Protein AF-A0A7S3JCD4-F1 (afdb_monomer_lite)

pLDDT: mean 81.89, std 16.9, range [37.5, 96.88]

InterPro domains:
  IPR002326 Cytochrome c1 [PF02167] (2-87)
  IPR002326 Cytochrome c1 [PR00603] (6-17)
  IPR002326 Cytochrome c1 [PR00603] (17-36)
  IPR002326 Cytochrome c1 [PR00603] (37-56)
  IPR002326 Cytochrome c1 [PTHR10266] (2-95)
  IPR036909 Cytochrome c-like domain superfamily [G3DSA:1.10.760.10] (1-55)
  IPR036909 Cytochrome c-like domain superfamily [SSF46626] (4-54)

Organism: NCBI:txid151035

Secondary structure (DSSP, 8-state):
--PPTT-EE-TTSGGGEESSPP---TTSS--TT-----HHHHHHHHHHHHHHHHHTTS--HHHHHHHHHHHHHHHHHHHHHHHHHHHHHHHHHHHHHHHHHTTSHHHHHHHHTS-------S-----

Foldseek 3Di:
DDAPPQWDADPPDVVRIHNDDDDAQFPPDQDPVRDGRHRVVVVVVVVVVVVCVVCVPPDDVVVVVVVVVVVCVVVVVVVVVVVVVVVVVVVVVVLVVQQVVQPHVVSSVVVVVVPDPPPPDPDDPDD

Structure (mmCIF, N/CA/C/O backbone):
data_AF-A0A7S3JCD4-F1
#
_entry.id   AF-A0A7S3JCD4-F1
#
loop_
_atom_site.group_PDB
_atom_site.id
_atom_site.type_symbol
_atom_site.label_atom_id
_atom_site.label_alt_id
_atom_site.label_comp_id
_atom_site.label_asym_id
_atom_site.label_entity_id
_atom_site.label_seq_id
_atom_site.pdbx_PDB_ins_code
_atom_site.Cartn_x
_atom_site.Cartn_y
_atom_site.Cartn_z
_atom_site.occupancy
_atom_site.B_iso_or_equiv
_atom_site.auth_seq_id
_atom_site.auth_comp_id
_atom_site.auth_asym_id
_atom_site.auth_atom_id
_atom_site.pdbx_PDB_model_num
ATOM 1 N N . LEU A 1 1 ? -14.207 20.353 25.989 1.00 66.19 1 LEU A N 1
ATOM 2 C CA . LEU A 1 1 ? -14.945 19.834 24.821 1.00 66.19 1 LEU A CA 1
ATOM 3 C C . LEU A 1 1 ? -16.165 19.150 25.381 1.00 66.19 1 LEU A C 1
ATOM 5 O O . LEU A 1 1 ? -16.002 18.141 26.057 1.00 66.19 1 LEU A O 1
ATOM 9 N N . ASP A 1 2 ? -17.337 19.734 25.174 1.00 82.56 2 ASP A N 1
ATOM 10 C CA . ASP A 1 2 ? -18.576 19.128 25.648 1.00 82.56 2 ASP A CA 1
ATOM 11 C C . ASP A 1 2 ? -18.978 18.051 24.647 1.00 82.56 2 ASP A C 1
ATOM 13 O O . ASP A 1 2 ? -19.325 18.337 23.499 1.00 82.56 2 ASP A O 1
ATOM 17 N N . VAL A 1 3 ? -18.823 16.795 25.060 1.00 84.94 3 VAL A N 1
ATOM 18 C CA . VAL A 1 3 ? -19.202 15.638 24.254 1.00 84.94 3 VAL A CA 1
ATOM 19 C C . VAL A 1 3 ? -20.707 15.427 24.438 1.00 84.94 3 VAL A C 1
ATOM 21 O O . VAL A 1 3 ? -21.148 15.273 25.578 1.00 84.94 3 VAL A O 1
ATOM 24 N N . PRO A 1 4 ? -21.510 15.436 23.357 1.00 87.75 4 PRO A N 1
ATOM 25 C CA . PRO A 1 4 ? -22.936 15.151 23.445 1.00 87.75 4 PRO A CA 1
ATOM 26 C C . PRO A 1 4 ? -23.197 13.783 24.078 1.00 87.75 4 PRO A C 1
ATOM 28 O O . PRO A 1 4 ? -22.413 12.850 23.900 1.00 87.75 4 PRO A O 1
ATOM 31 N N . GLU A 1 5 ? -24.322 13.652 24.774 1.00 87.69 5 GLU A N 1
ATOM 32 C CA . GLU A 1 5 ? -24.711 12.398 25.418 1.00 87.69 5 GLU A CA 1
ATOM 33 C C . GLU A 1 5 ? -24.775 11.242 24.402 1.00 87.69 5 GLU A C 1
ATOM 35 O O . GLU A 1 5 ? -25.250 11.403 23.274 1.00 87.69 5 GLU A O 1
ATOM 40 N N . GLY A 1 6 ? -24.232 10.081 24.780 1.00 87.56 6 GLY A N 1
ATOM 41 C CA . GLY A 1 6 ? -24.118 8.914 23.898 1.00 87.56 6 GLY A CA 1
ATOM 42 C C . GLY A 1 6 ? -22.999 8.994 22.851 1.00 87.56 6 GLY A C 1
ATOM 43 O O . GLY A 1 6 ? -22.899 8.105 22.007 1.00 87.56 6 GLY A O 1
ATOM 44 N N . LYS A 1 7 ? -22.150 10.029 22.886 1.00 91.50 7 LYS A N 1
ATOM 45 C CA . LYS A 1 7 ? -20.943 10.125 22.055 1.0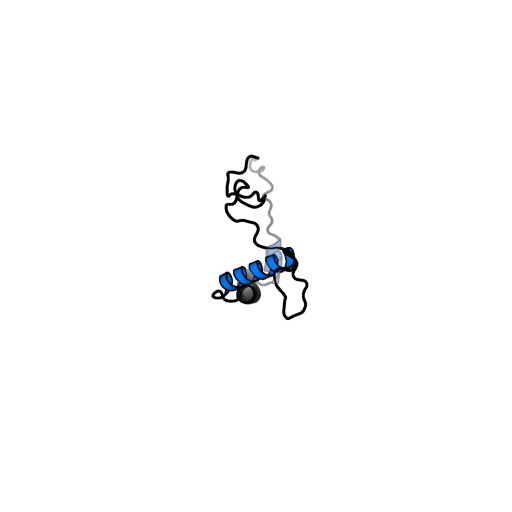0 91.50 7 LYS A CA 1
ATOM 46 C C . LYS A 1 7 ? -19.672 10.021 22.898 1.00 91.50 7 LYS A C 1
ATOM 48 O O . LYS A 1 7 ? -19.681 10.222 24.109 1.00 91.50 7 LYS A O 1
ATOM 53 N N . TYR A 1 8 ? -18.567 9.717 22.231 1.00 92.12 8 TYR A N 1
ATOM 54 C CA . TYR A 1 8 ? -17.251 9.499 22.817 1.00 92.12 8 TYR A CA 1
ATOM 55 C C . TYR A 1 8 ? -16.203 10.349 22.099 1.00 92.12 8 TYR A C 1
ATOM 57 O O . TYR A 1 8 ? -16.336 10.663 20.916 1.00 92.12 8 TYR A O 1
ATOM 65 N N . PHE A 1 9 ? -15.152 10.731 22.820 1.00 92.31 9 PHE A N 1
ATOM 66 C CA . PHE A 1 9 ? -14.053 11.522 22.274 1.00 92.31 9 PHE A CA 1
ATOM 67 C C . PHE A 1 9 ? -12.965 10.616 21.679 1.00 92.31 9 PHE A C 1
ATOM 69 O O . PHE A 1 9 ? -12.487 9.705 22.354 1.00 92.31 9 PHE A O 1
ATOM 76 N N . ASN A 1 10 ? -12.546 10.880 20.439 1.00 93.44 10 ASN A N 1
ATOM 77 C CA . ASN A 1 10 ? -11.404 10.226 19.794 1.00 93.44 10 ASN A CA 1
ATOM 78 C C . ASN A 1 10 ? -10.657 11.238 18.902 1.00 93.44 10 ASN A C 1
ATOM 80 O O . ASN A 1 10 ? -11.239 11.692 17.918 1.00 93.44 10 ASN A O 1
ATOM 84 N N . PRO A 1 11 ? -9.375 11.554 19.172 1.00 93.75 11 PRO A N 1
ATOM 85 C CA . PRO A 1 11 ? -8.629 12.565 18.418 1.00 93.75 11 PRO A CA 1
ATOM 86 C C . PRO A 1 11 ? -8.398 12.217 16.938 1.00 93.75 11 PRO A C 1
ATOM 88 O O . PRO A 1 11 ? -8.098 13.113 16.155 1.00 93.75 11 PRO A O 1
ATOM 91 N N . TYR A 1 12 ? -8.527 10.946 16.543 1.00 93.44 12 TYR A N 1
ATOM 92 C CA . TYR A 1 12 ? -8.338 10.497 15.159 1.00 93.44 12 TYR A CA 1
ATOM 93 C C . TYR A 1 12 ? -9.612 10.566 14.307 1.00 93.44 12 TYR A C 1
ATOM 95 O O . TYR A 1 12 ? -9.535 10.439 13.086 1.00 93.44 12 TYR A O 1
ATOM 103 N N . PHE A 1 13 ? -10.784 10.718 14.931 1.00 93.06 13 PHE A N 1
ATOM 104 C CA . PHE A 1 13 ? -12.060 10.792 14.222 1.00 93.06 13 PHE A CA 1
ATOM 105 C C . PHE A 1 13 ? -12.357 12.228 13.777 1.00 93.06 13 PHE A C 1
ATOM 107 O O . PHE A 1 13 ? -11.927 13.187 14.423 1.00 93.06 13 PHE A O 1
ATOM 114 N N . ASP A 1 14 ? -13.117 12.386 12.692 1.00 90.38 14 ASP A N 1
ATOM 115 C CA . ASP A 1 14 ? -13.511 13.713 12.220 1.00 90.38 14 ASP A CA 1
ATOM 116 C C . ASP A 1 14 ? -14.337 14.446 13.289 1.00 90.38 14 ASP A C 1
ATOM 118 O O . ASP A 1 14 ? -15.167 13.853 13.983 1.00 90.38 14 ASP A O 1
ATOM 122 N N . HIS A 1 15 ? -14.048 15.730 13.490 1.00 89.62 15 HIS A N 1
ATOM 123 C CA . HIS A 1 15 ? -14.571 16.543 14.597 1.00 89.62 15 HIS A CA 1
ATOM 124 C C . HIS A 1 15 ? -14.341 15.976 16.016 1.00 89.62 15 HIS A C 1
ATOM 126 O O . HIS A 1 15 ? -14.933 16.466 16.976 1.00 89.62 15 HIS A O 1
ATOM 132 N N . MET A 1 16 ? -13.472 14.971 16.167 1.00 91.12 16 MET A N 1
ATOM 133 C CA . MET A 1 16 ? -13.071 14.322 17.422 1.00 91.12 16 MET A CA 1
ATOM 134 C C . MET A 1 16 ? -14.189 13.649 18.238 1.00 91.12 16 MET A C 1
ATOM 136 O O . MET A 1 16 ? -13.945 13.209 19.363 1.00 91.12 16 MET A O 1
ATOM 140 N N . ILE A 1 17 ? -15.414 13.563 17.712 1.00 92.44 17 ILE A N 1
ATOM 141 C CA . ILE A 1 17 ? -16.584 13.048 18.432 1.00 92.44 17 ILE A CA 1
ATOM 142 C C . ILE A 1 17 ? -17.205 11.903 17.633 1.00 92.44 17 ILE A C 1
ATOM 144 O O . ILE A 1 17 ? -17.798 12.118 16.578 1.00 92.44 17 ILE A O 1
ATOM 148 N N . ILE A 1 18 ? -17.132 10.690 18.176 1.00 93.69 18 ILE A N 1
ATOM 149 C CA . ILE A 1 18 ? -17.630 9.461 17.554 1.00 93.69 18 ILE A CA 1
ATOM 150 C C . ILE A 1 18 ? -18.802 8.878 18.356 1.00 93.69 18 ILE A C 1
ATOM 152 O O . ILE A 1 18 ? -18.830 8.954 19.578 1.00 93.69 18 ILE A O 1
ATOM 156 N N . GLY A 1 19 ? -19.791 8.286 17.683 1.00 92.94 19 GLY A N 1
ATOM 157 C CA . GLY A 1 19 ? -20.910 7.591 18.346 1.00 92.94 19 GLY A CA 1
ATOM 158 C C . GLY A 1 19 ? -20.588 6.162 18.805 1.00 92.94 19 GLY A C 1
ATOM 159 O O . GLY A 1 19 ? -21.430 5.505 19.403 1.00 92.94 19 GLY A O 1
ATOM 160 N N . MET A 1 20 ? -19.390 5.660 18.497 1.00 94.50 20 MET A N 1
ATOM 161 C CA . MET A 1 20 ? -18.965 4.302 18.828 1.00 94.50 20 MET A CA 1
ATOM 162 C C . MET A 1 20 ? -18.227 4.299 20.176 1.00 94.50 20 MET A C 1
ATOM 164 O O . MET A 1 20 ? -17.232 5.018 20.301 1.00 94.50 20 MET A O 1
ATOM 168 N N . PRO A 1 21 ? -18.663 3.497 21.167 1.00 92.19 21 PRO A N 1
ATOM 169 C CA . PRO A 1 21 ? -17.905 3.316 22.400 1.00 92.19 21 PRO A CA 1
ATOM 170 C C . PRO A 1 21 ? -16.565 2.615 22.134 1.00 92.19 21 PRO A C 1
ATOM 172 O O . PRO A 1 21 ? -16.436 1.916 21.124 1.00 92.19 21 PRO A O 1
ATOM 175 N N . PRO A 1 22 ? -15.571 2.753 23.028 1.00 91.06 22 PRO A N 1
ATOM 176 C CA . PRO A 1 22 ? -14.347 1.958 22.955 1.00 91.06 22 PRO A CA 1
ATOM 177 C C . PRO A 1 22 ? -14.691 0.462 23.010 1.00 91.06 22 PRO A C 1
ATOM 179 O O . PRO A 1 22 ? -15.316 0.005 23.959 1.00 91.06 22 PRO A O 1
ATOM 182 N N . GLN A 1 23 ? -14.324 -0.280 21.962 1.00 91.62 23 GLN A N 1
ATOM 183 C CA . GLN A 1 23 ? -14.691 -1.695 21.809 1.00 91.62 23 GLN A CA 1
ATOM 184 C C . GLN A 1 23 ? -13.618 -2.663 22.310 1.00 91.62 23 GLN A C 1
ATOM 186 O O . GLN A 1 23 ? -13.932 -3.807 22.599 1.00 91.62 23 GLN A O 1
ATOM 191 N N . LEU A 1 24 ? -12.353 -2.240 22.367 1.00 93.38 24 LEU A N 1
ATOM 192 C CA . LEU A 1 24 ? -11.225 -3.117 22.676 1.00 93.38 24 LEU A CA 1
ATOM 193 C C . LEU A 1 24 ? -10.690 -2.805 24.071 1.00 93.38 24 LEU A C 1
ATOM 195 O O . LEU A 1 24 ? -10.346 -1.661 24.365 1.00 93.38 24 LEU A O 1
ATOM 199 N N . TYR A 1 25 ? -10.598 -3.843 24.896 1.00 92.88 25 TYR A N 1
ATOM 200 C CA . TYR A 1 25 ? -10.038 -3.807 26.243 1.00 92.88 25 TYR A CA 1
ATOM 201 C C . TYR A 1 25 ? -9.022 -4.935 26.380 1.00 92.88 25 TYR A C 1
ATOM 203 O O . TYR A 1 25 ? -9.204 -5.992 25.778 1.00 92.88 25 TYR A O 1
ATOM 211 N N . ASP A 1 26 ? -7.970 -4.720 27.165 1.00 92.50 26 ASP A N 1
ATOM 212 C CA . ASP A 1 26 ? -6.945 -5.739 27.393 1.00 92.50 26 ASP A CA 1
ATOM 213 C C . ASP A 1 26 ? -7.557 -7.017 27.991 1.00 92.50 26 ASP A C 1
ATOM 215 O O . ASP A 1 26 ? -8.362 -6.960 28.920 1.00 92.50 26 ASP A O 1
ATOM 219 N N . GLY A 1 27 ? -7.166 -8.175 27.455 1.00 88.69 27 GLY A N 1
ATOM 220 C CA . GLY A 1 27 ? -7.596 -9.491 27.926 1.00 88.69 27 GLY A CA 1
ATOM 221 C C . GLY A 1 27 ? -9.034 -9.873 27.563 1.00 88.69 27 GLY A C 1
ATOM 222 O O . GLY A 1 27 ? -9.582 -10.778 28.182 1.00 88.69 27 GLY A O 1
ATOM 223 N N . MET A 1 28 ? -9.666 -9.202 26.591 1.00 89.00 28 MET A N 1
ATOM 224 C CA . MET A 1 28 ? -11.036 -9.531 26.167 1.00 89.00 28 MET A CA 1
ATOM 225 C C . MET A 1 28 ? -11.152 -10.920 25.512 1.00 89.00 28 MET A C 1
ATOM 227 O O . MET A 1 28 ? -12.210 -11.544 25.582 1.00 89.00 28 MET A O 1
ATOM 231 N N . ILE A 1 29 ? -10.095 -11.381 24.841 1.00 89.19 29 ILE A N 1
ATOM 232 C CA . ILE A 1 29 ? -10.075 -12.614 24.045 1.00 89.19 29 ILE A CA 1
ATOM 233 C C . ILE A 1 29 ? -8.822 -13.410 24.423 1.00 89.19 29 ILE A C 1
ATOM 235 O O . ILE A 1 29 ? -7.804 -12.825 24.780 1.00 89.19 29 ILE A O 1
ATOM 239 N N . GLU A 1 30 ? -8.887 -14.735 24.336 1.00 91.19 30 GLU A N 1
ATOM 240 C CA . GLU A 1 30 ? -7.719 -15.610 24.430 1.00 91.19 30 GLU A CA 1
ATOM 241 C C . GLU A 1 30 ? -7.328 -16.057 23.020 1.00 91.19 30 GLU A C 1
ATOM 243 O O . GLU A 1 30 ? -8.151 -16.611 22.291 1.00 91.19 30 GLU A O 1
ATOM 248 N N . TYR A 1 31 ? -6.090 -15.769 22.613 1.00 93.12 31 TYR A N 1
ATOM 249 C CA . TYR A 1 31 ? -5.560 -16.236 21.337 1.00 93.12 31 TYR A CA 1
ATOM 250 C C . TYR A 1 31 ? -5.025 -17.668 21.462 1.00 93.12 31 TYR A C 1
ATOM 252 O O . TYR A 1 31 ? -4.316 -17.993 22.417 1.00 93.12 31 TYR A O 1
ATOM 260 N N . ASP A 1 32 ? -5.298 -18.506 20.460 1.00 93.06 32 ASP A N 1
ATOM 261 C CA . ASP A 1 32 ? -4.875 -19.917 20.431 1.00 93.06 32 ASP A CA 1
ATOM 262 C C . ASP A 1 32 ? -3.345 -20.100 20.378 1.00 93.06 32 ASP A C 1
ATOM 264 O O . ASP A 1 32 ? -2.817 -21.145 20.757 1.00 93.06 32 ASP A O 1
ATOM 268 N N . ASP A 1 33 ? -2.620 -19.091 19.894 1.00 93.31 33 ASP A N 1
ATOM 269 C CA . ASP A 1 33 ? -1.159 -19.088 19.769 1.00 93.31 33 ASP A CA 1
ATOM 270 C C . ASP A 1 33 ? -0.437 -18.592 21.036 1.00 93.31 33 ASP A C 1
ATOM 272 O O . ASP A 1 33 ? 0.795 -18.553 21.078 1.00 93.31 33 ASP A O 1
ATOM 276 N N . GLY A 1 34 ? -1.192 -18.228 22.079 1.00 88.75 34 GLY A N 1
ATOM 277 C CA . GLY A 1 34 ? -0.660 -17.700 23.332 1.00 88.75 34 GLY A CA 1
ATOM 278 C C . GLY A 1 34 ? -0.143 -16.262 23.238 1.00 88.75 34 GLY A C 1
ATOM 279 O O . GLY A 1 34 ? 0.545 -15.808 24.157 1.00 88.75 34 GLY A O 1
ATOM 280 N N . THR A 1 35 ? -0.441 -15.529 22.158 1.00 90.69 35 THR A N 1
ATOM 281 C CA . THR A 1 35 ? -0.122 -14.099 22.084 1.00 90.69 35 THR A CA 1
ATOM 282 C C . THR A 1 35 ? -0.904 -13.305 23.139 1.00 90.69 35 THR A C 1
ATOM 284 O O . THR A 1 35 ? -2.063 -13.605 23.438 1.00 90.69 35 THR A O 1
ATOM 287 N N . PRO A 1 36 ? -0.290 -12.279 23.759 1.00 89.75 36 PRO A N 1
ATOM 288 C CA . PRO A 1 36 ? -0.979 -11.472 24.753 1.00 89.75 36 PRO A CA 1
ATOM 289 C C . PRO A 1 36 ? -2.057 -10.616 24.081 1.00 89.75 36 PRO A C 1
ATOM 291 O O . PRO A 1 36 ? -1.757 -9.756 23.248 1.00 89.75 36 PRO A O 1
ATOM 294 N N . ALA A 1 37 ? -3.309 -10.798 24.500 1.00 92.62 37 ALA A N 1
ATOM 295 C CA . ALA A 1 37 ? -4.462 -10.053 24.001 1.00 92.62 37 ALA A CA 1
ATOM 296 C C . ALA A 1 37 ? -4.536 -8.616 24.533 1.00 92.62 37 ALA A C 1
ATOM 298 O O . ALA A 1 37 ? -5.461 -8.231 25.244 1.00 92.62 37 ALA A O 1
ATOM 299 N N . SER A 1 38 ? -3.539 -7.805 24.188 1.00 93.38 38 SER A N 1
ATOM 300 C CA . SER A 1 38 ? -3.557 -6.363 24.434 1.00 93.38 38 SER A CA 1
ATOM 301 C C . SER A 1 38 ? -4.436 -5.644 23.405 1.00 93.38 38 SER A C 1
ATOM 303 O O . SER A 1 38 ? -4.515 -6.047 22.242 1.00 93.38 38 SER A O 1
ATOM 305 N N . ALA A 1 39 ? -5.084 -4.553 23.804 1.00 92.12 39 ALA A N 1
ATOM 306 C CA . ALA A 1 39 ? -5.891 -3.705 22.935 1.00 92.12 39 ALA A CA 1
ATOM 307 C C . ALA A 1 39 ? -5.167 -3.266 21.641 1.00 92.12 39 ALA A C 1
ATOM 309 O O . ALA A 1 39 ? -5.793 -3.355 20.582 1.00 92.12 39 ALA A O 1
ATOM 310 N N . PRO A 1 40 ? -3.880 -2.841 21.647 1.00 92.81 40 PRO A N 1
ATOM 311 C CA . PRO A 1 40 ? -3.182 -2.506 20.404 1.00 92.81 40 PRO A CA 1
ATOM 312 C C . PRO A 1 40 ? -2.941 -3.721 19.498 1.00 92.81 40 PRO A C 1
ATOM 314 O O . PRO A 1 40 ? -3.026 -3.573 18.280 1.00 92.81 40 PRO A O 1
ATOM 317 N N . GLN A 1 41 ? -2.687 -4.907 20.063 1.00 94.25 41 GLN A N 1
ATOM 318 C CA . GLN A 1 41 ? -2.516 -6.135 19.280 1.00 94.25 41 GLN A CA 1
ATOM 319 C C . GLN A 1 41 ? -3.829 -6.530 18.592 1.00 94.25 41 GLN A C 1
ATOM 321 O O . GLN A 1 41 ? -3.869 -6.678 17.374 1.00 94.25 41 GLN A O 1
ATOM 326 N N . MET A 1 42 ? -4.934 -6.566 19.344 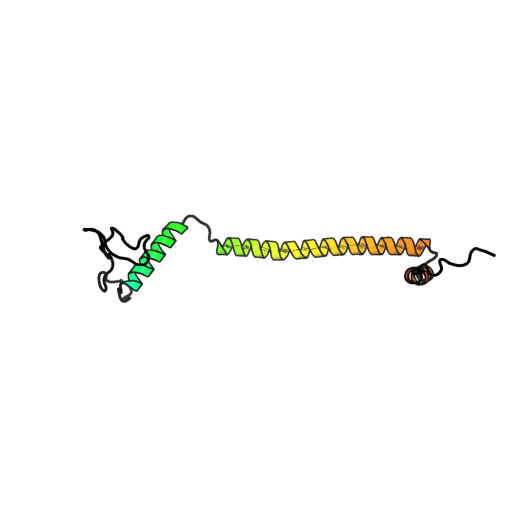1.00 95.12 42 MET A N 1
ATOM 327 C CA . MET A 1 42 ? -6.261 -6.846 18.784 1.00 95.12 42 MET A CA 1
ATOM 328 C C . MET A 1 42 ? -6.670 -5.823 17.715 1.00 95.12 42 MET A C 1
ATOM 330 O O . MET A 1 42 ? -7.226 -6.191 16.680 1.00 95.12 42 MET A O 1
ATOM 334 N N . ALA A 1 43 ? -6.368 -4.536 17.925 1.00 94.25 43 ALA A N 1
ATOM 335 C CA . ALA A 1 43 ? -6.639 -3.490 16.939 1.00 94.25 43 ALA A CA 1
ATOM 336 C C . ALA A 1 43 ? -5.850 -3.703 15.640 1.00 94.25 43 ALA A C 1
ATOM 338 O O . ALA A 1 43 ? -6.401 -3.531 14.549 1.00 94.25 43 ALA A O 1
ATOM 339 N N . HIS A 1 44 ? -4.578 -4.094 15.754 1.00 94.69 44 HIS A N 1
ATOM 340 C CA . HIS A 1 44 ? -3.733 -4.410 14.611 1.00 94.69 44 HIS A CA 1
ATOM 341 C C . HIS A 1 44 ? -4.307 -5.587 13.814 1.00 94.69 44 HIS A C 1
ATOM 343 O O . HIS A 1 44 ? -4.521 -5.459 12.607 1.00 94.69 44 HIS A O 1
ATOM 349 N N . ASP A 1 45 ? -4.653 -6.682 14.485 1.00 94.88 45 ASP A N 1
ATOM 350 C CA . ASP A 1 45 ? -5.107 -7.910 13.826 1.00 94.88 45 ASP A CA 1
ATOM 351 C C . ASP A 1 45 ? -6.449 -7.720 13.109 1.00 94.88 45 ASP A C 1
ATOM 353 O O . ASP A 1 45 ? -6.614 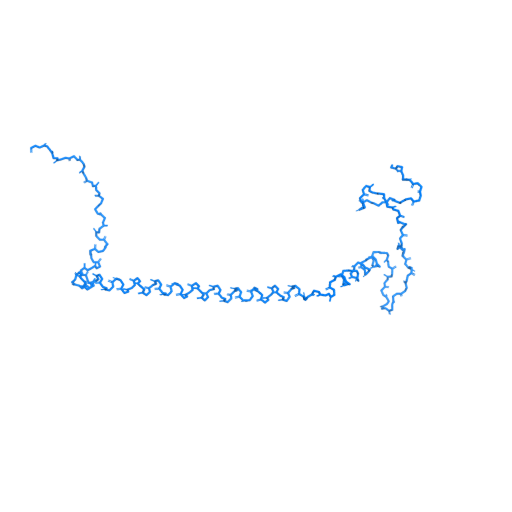-8.132 11.957 1.00 94.88 45 ASP A O 1
ATOM 357 N N . VAL A 1 46 ? -7.393 -7.009 13.738 1.00 94.25 46 VAL A N 1
ATOM 358 C CA . VAL A 1 46 ? -8.665 -6.639 13.098 1.00 94.25 46 VAL A CA 1
ATOM 359 C C . VAL A 1 46 ? -8.425 -5.737 11.886 1.00 94.25 46 VAL A C 1
ATOM 361 O O . VAL A 1 46 ? -9.059 -5.927 10.846 1.00 94.25 46 VAL A O 1
ATOM 364 N N . SER A 1 47 ? -7.508 -4.768 11.979 1.00 95.12 47 SER A N 1
ATOM 365 C CA . SER A 1 47 ? -7.213 -3.872 10.855 1.00 95.12 47 SER A CA 1
ATOM 366 C C . SER A 1 47 ? -6.596 -4.614 9.664 1.00 95.12 47 SER A C 1
ATOM 368 O O . SER A 1 47 ? -6.995 -4.372 8.521 1.00 95.12 47 SER A O 1
ATOM 370 N N . GLU A 1 48 ? -5.706 -5.576 9.922 1.00 94.62 48 GLU A N 1
ATOM 371 C CA . GLU A 1 48 ? -5.085 -6.401 8.885 1.00 94.62 48 GLU A CA 1
ATOM 372 C C . GLU A 1 48 ? -6.104 -7.353 8.253 1.00 94.62 48 GLU A C 1
ATOM 374 O O . GLU A 1 48 ? -6.138 -7.506 7.032 1.00 94.62 48 GLU A O 1
ATOM 379 N N . TYR A 1 49 ? -7.019 -7.918 9.043 1.00 94.31 49 TYR A N 1
ATOM 380 C CA . TYR A 1 49 ? -8.114 -8.736 8.525 1.00 94.31 49 TYR A CA 1
ATOM 381 C C . TYR A 1 49 ? -9.078 -7.939 7.630 1.00 94.31 49 TYR A C 1
ATOM 383 O O . TYR A 1 49 ? -9.451 -8.392 6.544 1.00 94.31 49 TYR A O 1
ATOM 391 N N . LEU A 1 50 ? -9.445 -6.716 8.028 1.00 94.75 50 LEU A N 1
ATOM 392 C CA . LEU A 1 50 ? -10.265 -5.827 7.198 1.00 94.75 50 LEU A CA 1
ATOM 393 C C . LEU A 1 50 ? -9.539 -5.430 5.905 1.00 94.75 50 LEU A C 1
ATOM 395 O O . LEU A 1 50 ? -10.152 -5.398 4.831 1.00 94.75 50 LEU A O 1
ATOM 399 N N . MET A 1 51 ? -8.232 -5.167 5.982 1.00 91.38 51 MET A N 1
ATOM 400 C CA . MET A 1 51 ? -7.390 -4.909 4.813 1.00 91.38 51 MET A CA 1
ATOM 401 C C . MET A 1 51 ? -7.332 -6.131 3.891 1.00 91.38 51 MET A C 1
ATOM 403 O O . MET A 1 51 ? -7.453 -5.992 2.671 1.00 91.38 51 MET A O 1
ATOM 407 N N . PHE A 1 52 ? -7.199 -7.328 4.460 1.00 90.19 52 PHE A N 1
ATOM 408 C CA . PHE A 1 52 ? -7.217 -8.588 3.730 1.00 90.19 52 PHE A CA 1
ATOM 409 C C . PHE A 1 52 ? -8.535 -8.767 2.971 1.00 90.19 52 PHE A C 1
ATOM 411 O O . PHE A 1 52 ? -8.503 -8.889 1.745 1.00 90.19 52 PHE A O 1
ATOM 418 N N . ILE A 1 53 ? -9.689 -8.656 3.647 1.00 92.19 53 ILE A N 1
ATOM 419 C CA . ILE A 1 53 ? -11.016 -8.731 3.005 1.00 92.19 53 ILE A CA 1
ATOM 420 C C . ILE A 1 53 ? -11.134 -7.710 1.870 1.00 92.19 53 ILE A C 1
ATOM 422 O O . ILE A 1 53 ? -11.603 -8.035 0.776 1.00 92.19 53 ILE A O 1
ATOM 426 N N . SER A 1 54 ? -10.667 -6.484 2.109 1.00 90.06 54 SER A N 1
ATOM 427 C CA . SER A 1 54 ? -10.700 -5.403 1.120 1.00 90.06 54 SER A CA 1
ATOM 428 C C . SER A 1 54 ? -9.849 -5.707 -0.121 1.00 90.06 54 SER A C 1
ATOM 430 O O . SER A 1 54 ? -10.136 -5.203 -1.208 1.00 90.06 54 SER A O 1
ATOM 432 N N . ARG A 1 55 ? -8.806 -6.538 0.011 1.00 81.81 55 ARG A N 1
ATOM 433 C CA . ARG A 1 55 ? -7.843 -6.863 -1.054 1.00 81.81 55 ARG A CA 1
ATOM 434 C C . ARG A 1 55 ? -8.062 -8.222 -1.725 1.00 81.81 55 ARG A C 1
ATOM 436 O O . ARG A 1 55 ? -7.463 -8.436 -2.776 1.00 81.81 55 ARG A O 1
ATOM 443 N N . CYS A 1 56 ? -8.940 -9.091 -1.215 1.00 74.94 56 CYS A N 1
ATOM 444 C CA . CYS A 1 56 ? -9.131 -10.479 -1.675 1.00 74.94 56 CYS A CA 1
ATOM 445 C C . CYS A 1 56 ? -9.338 -10.682 -3.191 1.00 74.94 56 CYS A C 1
ATOM 447 O O . CYS A 1 56 ? -9.073 -11.766 -3.700 1.00 74.94 56 CYS A O 1
ATOM 449 N N . LYS A 1 57 ? -9.836 -9.680 -3.927 1.00 66.19 57 LYS A N 1
ATOM 450 C CA . LYS A 1 57 ? -10.128 -9.797 -5.370 1.00 66.19 57 LYS A CA 1
ATOM 451 C C . LYS A 1 57 ? -9.047 -9.225 -6.284 1.00 66.19 57 LYS A C 1
ATOM 453 O O . LYS A 1 57 ? -9.155 -9.364 -7.500 1.00 66.19 57 LYS A O 1
ATOM 458 N N . VAL A 1 58 ? -8.047 -8.539 -5.735 1.00 73.31 58 VAL A N 1
ATOM 459 C CA . VAL A 1 58 ? -7.033 -7.859 -6.545 1.00 73.31 58 VAL A CA 1
ATOM 460 C C . VAL A 1 58 ? -5.809 -8.771 -6.649 1.00 73.31 58 VAL A C 1
ATOM 462 O O . VAL A 1 58 ? -5.289 -9.164 -5.604 1.00 73.31 58 VAL A O 1
ATOM 465 N N . PRO A 1 59 ? -5.327 -9.110 -7.864 1.00 73.75 59 PRO A N 1
ATOM 466 C CA . PRO A 1 59 ? -4.056 -9.817 -8.014 1.00 73.75 59 PRO A CA 1
ATOM 467 C C . PRO A 1 59 ? -2.948 -9.042 -7.301 1.00 73.75 59 PRO A C 1
ATOM 469 O O . PRO A 1 59 ? -3.028 -7.814 -7.186 1.00 73.75 59 PRO A O 1
ATOM 472 N N . ASP A 1 60 ? -1.930 -9.741 -6.796 1.00 82.88 60 ASP A N 1
ATOM 473 C CA . ASP A 1 60 ? -0.885 -9.085 -6.018 1.00 82.88 60 ASP A CA 1
ATOM 474 C C . ASP A 1 60 ? -0.216 -7.992 -6.863 1.00 82.88 60 ASP A C 1
ATOM 476 O O . ASP A 1 60 ? 0.542 -8.252 -7.799 1.00 82.88 60 ASP A O 1
ATOM 480 N N . LYS A 1 61 ? -0.527 -6.735 -6.525 1.00 83.19 61 LYS A N 1
ATOM 481 C CA . LYS A 1 61 ? -0.022 -5.553 -7.223 1.00 83.19 61 LYS A CA 1
ATOM 482 C C . LYS A 1 61 ? 1.500 -5.562 -7.257 1.00 83.19 61 LYS A C 1
ATOM 484 O O . LYS A 1 61 ? 2.074 -5.042 -8.205 1.00 83.19 61 LYS A O 1
ATOM 489 N N . LYS A 1 62 ? 2.153 -6.155 -6.251 1.00 84.31 62 LYS A N 1
ATOM 490 C CA . LYS A 1 62 ? 3.611 -6.279 -6.219 1.00 84.31 62 LYS A CA 1
ATOM 491 C C . LYS A 1 62 ? 4.112 -7.147 -7.370 1.00 84.31 62 LYS A C 1
ATOM 493 O O . LYS A 1 62 ? 5.064 -6.751 -8.031 1.00 84.31 62 LYS A O 1
ATOM 498 N N . VAL A 1 63 ? 3.449 -8.269 -7.648 1.00 89.19 63 VAL A N 1
ATOM 499 C CA . VAL A 1 63 ? 3.804 -9.170 -8.756 1.00 89.19 63 VAL A CA 1
ATOM 500 C C . VAL A 1 63 ? 3.629 -8.461 -10.094 1.00 89.19 63 VAL A C 1
ATOM 502 O O . VAL A 1 63 ? 4.581 -8.384 -10.862 1.00 89.19 63 VAL A O 1
ATOM 505 N N . ILE A 1 64 ? 2.477 -7.824 -10.318 1.00 90.88 64 ILE A N 1
ATOM 506 C CA . ILE A 1 64 ? 2.211 -7.078 -11.560 1.00 90.88 64 ILE A CA 1
ATOM 507 C C . ILE A 1 64 ? 3.231 -5.947 -11.762 1.00 90.88 64 ILE A C 1
ATOM 509 O O . ILE A 1 64 ? 3.739 -5.749 -12.863 1.00 90.88 64 ILE A O 1
ATOM 513 N N . MET A 1 65 ? 3.568 -5.206 -10.703 1.00 91.19 65 MET A N 1
ATOM 514 C CA . MET A 1 65 ? 4.571 -4.139 -10.787 1.00 91.19 65 MET A CA 1
ATOM 515 C C . MET A 1 65 ? 5.963 -4.685 -11.116 1.00 91.19 65 MET A C 1
ATOM 517 O O . MET A 1 65 ? 6.683 -4.070 -11.900 1.00 91.19 65 MET A O 1
ATOM 521 N N . MET A 1 66 ? 6.339 -5.840 -10.560 1.00 94.25 66 MET A N 1
ATOM 522 C CA . MET A 1 66 ? 7.605 -6.501 -10.889 1.00 94.25 66 MET A CA 1
ATOM 523 C C . MET A 1 66 ? 7.637 -6.984 -12.344 1.00 94.25 66 MET A C 1
ATOM 525 O O . MET A 1 66 ? 8.637 -6.771 -13.028 1.00 94.25 66 MET A O 1
ATOM 529 N N . GLU A 1 67 ? 6.544 -7.566 -12.842 1.00 92.94 67 GLU A N 1
ATOM 530 C CA . GLU A 1 67 ? 6.420 -8.008 -14.237 1.00 92.94 67 GLU A CA 1
ATOM 531 C C . GLU A 1 67 ? 6.541 -6.836 -15.220 1.00 92.94 67 GLU A C 1
ATOM 533 O O . GLU A 1 67 ? 7.320 -6.899 -16.174 1.00 92.94 67 GLU A O 1
ATOM 538 N N . ILE A 1 68 ? 5.832 -5.731 -14.959 1.00 95.00 68 ILE A N 1
ATOM 539 C CA . ILE A 1 68 ? 5.900 -4.519 -15.787 1.00 95.00 68 ILE A CA 1
ATOM 540 C C . ILE A 1 68 ? 7.312 -3.927 -15.763 1.00 95.00 68 ILE A C 1
ATOM 542 O O . ILE A 1 68 ? 7.838 -3.550 -16.810 1.00 95.00 68 ILE A O 1
ATOM 546 N N . LEU A 1 69 ? 7.955 -3.869 -14.594 1.00 96.06 69 LEU A N 1
ATOM 547 C CA . LEU A 1 69 ? 9.313 -3.340 -14.471 1.00 96.06 69 LEU A CA 1
ATOM 548 C C . LEU A 1 69 ? 10.310 -4.184 -15.268 1.00 96.06 69 LEU A C 1
ATOM 550 O O . LEU A 1 69 ? 11.142 -3.625 -15.984 1.00 96.06 69 LEU A O 1
ATOM 554 N N . PHE A 1 70 ? 10.204 -5.512 -15.197 1.00 96.12 70 PHE A N 1
ATOM 555 C CA . PHE A 1 70 ? 11.053 -6.420 -15.965 1.00 96.12 70 PHE A CA 1
ATOM 556 C C . PHE A 1 70 ? 10.838 -6.266 -17.478 1.00 96.12 70 PHE A C 1
ATOM 558 O O . PHE A 1 70 ? 11.802 -6.185 -18.248 1.00 96.12 70 PHE A O 1
ATOM 565 N N . LEU A 1 71 ? 9.580 -6.147 -17.912 1.00 96.00 71 LEU A N 1
ATOM 566 C CA . LEU A 1 71 ? 9.242 -5.885 -19.308 1.00 96.00 71 LEU A CA 1
ATOM 567 C C . LEU A 1 71 ? 9.844 -4.555 -19.785 1.00 96.00 71 LEU A C 1
ATOM 569 O O . LEU A 1 71 ? 10.523 -4.518 -20.808 1.00 96.00 71 LEU A O 1
ATOM 573 N N . CYS A 1 72 ? 9.668 -3.468 -19.032 1.00 96.88 72 CYS A N 1
ATOM 574 C CA . CYS A 1 72 ? 10.225 -2.159 -19.374 1.00 96.88 72 CYS A CA 1
ATOM 575 C C . CYS A 1 72 ? 11.760 -2.164 -19.40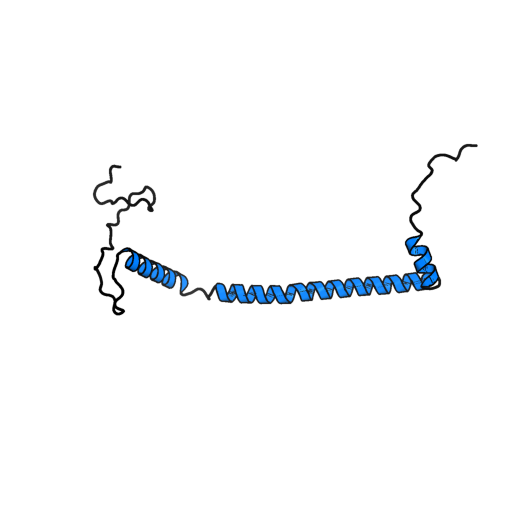0 1.00 96.88 72 CYS A C 1
ATOM 577 O O . CYS A 1 72 ? 12.361 -1.611 -20.324 1.00 96.88 72 CYS A O 1
ATOM 579 N N . MET A 1 73 ? 12.396 -2.809 -18.419 1.00 96.69 73 MET A N 1
ATOM 580 C CA . MET A 1 73 ? 13.854 -2.884 -18.304 1.00 96.69 73 MET A CA 1
ATOM 581 C C . MET A 1 73 ? 14.492 -3.643 -19.470 1.00 96.69 73 MET A C 1
ATOM 583 O O . MET A 1 73 ? 15.617 -3.330 -19.843 1.00 96.69 73 MET A O 1
ATOM 587 N N . THR A 1 74 ? 13.794 -4.611 -20.064 1.00 95.00 74 THR A N 1
ATOM 588 C CA . THR A 1 74 ? 14.296 -5.373 -21.217 1.00 95.00 74 THR A CA 1
ATOM 589 C C . THR A 1 74 ? 13.961 -4.696 -22.546 1.00 95.00 74 THR A C 1
ATOM 591 O O . THR A 1 74 ? 14.845 -4.524 -23.385 1.00 95.00 74 THR A O 1
ATOM 594 N N . PHE A 1 75 ? 12.722 -4.233 -22.737 1.00 96.62 75 PHE A N 1
ATOM 595 C CA . PHE A 1 75 ? 12.297 -3.608 -23.996 1.00 96.62 75 PHE A CA 1
ATOM 596 C C . PHE A 1 75 ? 13.000 -2.276 -24.283 1.00 96.62 75 PHE A C 1
ATOM 598 O O . PHE A 1 75 ? 13.380 -2.008 -25.426 1.00 96.62 75 PHE A O 1
ATOM 605 N N . TYR A 1 76 ? 13.186 -1.435 -23.263 1.00 96.38 76 TYR A N 1
ATOM 606 C CA . TYR A 1 76 ? 13.757 -0.100 -23.433 1.00 96.38 76 TYR A CA 1
ATOM 607 C C . TYR A 1 76 ? 15.201 -0.099 -23.981 1.00 96.38 76 TYR A C 1
ATOM 609 O O . TYR A 1 76 ? 15.439 0.552 -25.004 1.00 96.38 76 TYR A O 1
ATOM 617 N N . PRO A 1 77 ? 16.175 -0.832 -23.397 1.00 96.50 77 PRO A N 1
ATOM 618 C CA . PRO A 1 77 ? 17.539 -0.849 -23.917 1.00 96.50 77 PRO A CA 1
ATOM 619 C C . PRO A 1 77 ? 17.629 -1.513 -25.291 1.00 96.50 77 PRO A C 1
ATOM 621 O O . PRO A 1 77 ? 18.393 -1.039 -26.128 1.00 96.50 77 PRO A O 1
ATOM 624 N N . ILE A 1 78 ? 16.838 -2.557 -25.565 1.00 96.69 78 ILE A N 1
ATOM 625 C CA . ILE A 1 78 ? 16.820 -3.210 -26.882 1.00 96.69 78 ILE A CA 1
ATOM 626 C C . ILE A 1 78 ? 16.376 -2.212 -27.960 1.00 96.69 78 ILE A C 1
ATOM 628 O O . ILE A 1 78 ? 17.066 -2.047 -28.968 1.00 96.69 78 ILE A O 1
ATOM 632 N N . SER A 1 79 ? 15.277 -1.490 -27.721 1.00 95.88 79 SER A N 1
ATOM 633 C CA . SER A 1 79 ? 14.775 -0.455 -28.635 1.0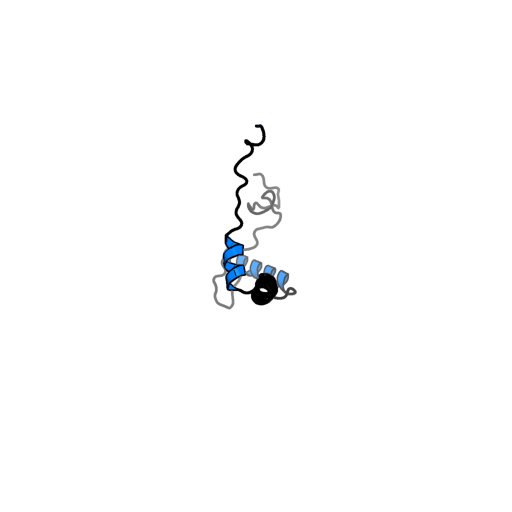0 95.88 79 SER A CA 1
ATOM 634 C C . SER A 1 79 ? 15.799 0.665 -28.862 1.00 95.88 79 SER A C 1
ATOM 636 O O . SER A 1 79 ? 16.063 1.073 -30.001 1.00 95.88 79 SER A O 1
ATOM 638 N N . TYR A 1 80 ? 16.450 1.121 -27.787 1.00 96.75 80 TYR A N 1
ATOM 639 C CA . TYR A 1 80 ? 17.493 2.141 -27.863 1.00 96.75 80 TYR A CA 1
ATOM 640 C C . TYR A 1 80 ? 18.710 1.675 -28.677 1.00 96.75 80 TYR A C 1
ATOM 642 O O . TYR A 1 80 ? 19.177 2.400 -29.559 1.00 96.75 80 TYR A O 1
ATOM 650 N N . LEU A 1 81 ? 19.216 0.462 -28.424 1.00 96.38 81 LEU A N 1
ATOM 651 C CA . LEU A 1 81 ? 20.370 -0.093 -29.135 1.00 96.38 81 LEU A CA 1
ATOM 652 C C . LEU A 1 81 ? 20.071 -0.322 -30.618 1.00 96.38 81 LEU A C 1
ATOM 654 O O . LEU A 1 81 ? 20.906 0.019 -31.455 1.00 96.38 81 LEU A O 1
ATOM 658 N N . TYR A 1 82 ? 18.881 -0.831 -30.948 1.00 96.00 82 TYR A N 1
ATOM 659 C CA . TYR A 1 82 ? 18.440 -1.011 -32.331 1.00 96.00 82 TYR A CA 1
ATOM 660 C C . TYR A 1 82 ? 18.412 0.321 -33.089 1.00 96.00 82 TYR A C 1
ATOM 662 O O . TYR A 1 82 ? 18.996 0.458 -34.166 1.00 96.00 82 TYR A O 1
ATOM 670 N N . THR A 1 83 ? 17.807 1.340 -32.476 1.00 94.75 83 THR A N 1
ATOM 671 C CA . THR A 1 83 ? 17.731 2.690 -33.041 1.00 94.75 83 THR A CA 1
ATOM 672 C C . THR A 1 83 ? 19.130 3.277 -33.239 1.00 94.75 83 THR A C 1
ATOM 674 O O . THR A 1 83 ? 19.462 3.757 -34.324 1.00 94.75 83 THR A O 1
ATOM 677 N N . LYS A 1 84 ? 19.996 3.175 -32.223 1.00 93.31 84 LYS A N 1
ATOM 678 C CA . LYS A 1 84 ? 21.392 3.629 -32.290 1.00 93.31 84 LYS A CA 1
ATOM 679 C C . LYS A 1 84 ? 22.163 2.936 -33.417 1.00 93.31 84 LYS A C 1
ATOM 681 O O . LYS A 1 84 ? 22.860 3.614 -34.169 1.00 93.31 84 LYS A O 1
ATOM 686 N N . TYR A 1 85 ? 22.031 1.616 -33.555 1.00 94.56 85 TYR A N 1
ATOM 687 C CA . TYR A 1 85 ? 22.689 0.842 -34.608 1.00 94.56 85 TYR A CA 1
ATOM 688 C C . TYR A 1 85 ? 22.259 1.306 -36.006 1.00 94.56 85 TYR A C 1
ATOM 690 O O . TYR A 1 85 ? 23.107 1.577 -36.855 1.00 94.56 85 TYR A O 1
ATOM 698 N N . HIS A 1 86 ? 20.954 1.488 -36.220 1.00 92.81 86 HIS A N 1
ATOM 699 C CA . HIS A 1 86 ? 20.411 1.959 -37.492 1.00 92.81 86 HIS A CA 1
ATOM 700 C C . HIS A 1 86 ? 20.935 3.356 -37.873 1.00 92.81 86 HIS A C 1
ATOM 702 O O . HIS A 1 86 ? 21.376 3.570 -39.004 1.00 92.81 86 HIS A O 1
ATOM 708 N N . PHE A 1 87 ? 20.968 4.299 -36.922 1.00 91.06 87 PHE A N 1
ATOM 709 C CA . PHE A 1 87 ? 21.518 5.639 -37.163 1.00 91.06 87 PHE A CA 1
ATOM 710 C C . PHE A 1 87 ? 23.017 5.623 -37.476 1.00 91.06 87 PHE A C 1
ATOM 712 O O . PHE A 1 87 ? 23.458 6.347 -38.370 1.00 91.06 87 PHE A O 1
ATOM 719 N N . VAL A 1 88 ? 23.801 4.794 -36.778 1.00 89.62 88 VAL A N 1
ATOM 720 C CA . VAL A 1 88 ? 25.237 4.641 -37.054 1.00 89.62 88 VAL A CA 1
ATOM 721 C C . VAL A 1 88 ? 25.463 4.071 -38.454 1.00 89.62 88 VAL A C 1
ATOM 723 O O . VAL A 1 88 ? 26.291 4.614 -39.181 1.00 89.62 88 VAL A O 1
ATOM 726 N N . ASN A 1 89 ? 24.695 3.054 -38.859 1.00 91.06 89 ASN A N 1
ATOM 727 C CA . ASN A 1 89 ? 24.824 2.429 -40.176 1.00 91.06 89 ASN A CA 1
ATOM 728 C C . ASN A 1 89 ? 24.482 3.392 -41.329 1.00 91.06 89 ASN A C 1
ATOM 730 O O . ASN A 1 89 ? 25.190 3.473 -42.331 1.00 91.06 89 ASN A O 1
ATOM 734 N N . ILE A 1 90 ? 23.414 4.184 -41.182 1.00 87.81 90 ILE A N 1
ATOM 735 C CA . ILE A 1 90 ? 23.075 5.223 -42.167 1.00 87.81 90 ILE A CA 1
ATOM 736 C C . ILE A 1 90 ? 24.189 6.265 -42.252 1.00 87.81 90 ILE A C 1
ATOM 738 O O . ILE A 1 90 ? 24.570 6.699 -43.342 1.00 87.81 90 ILE A O 1
ATOM 742 N N . LEU A 1 91 ? 24.715 6.684 -41.100 1.00 83.75 91 LEU A N 1
ATOM 743 C CA . LEU A 1 91 ? 25.756 7.693 -41.042 1.00 83.75 91 LEU A CA 1
ATOM 744 C C . LEU A 1 91 ? 27.060 7.195 -41.690 1.00 83.75 91 LEU A C 1
ATOM 746 O O . LEU A 1 91 ? 27.658 7.951 -42.457 1.00 83.75 91 LEU A O 1
ATOM 750 N N . SER A 1 92 ? 27.472 5.945 -41.445 1.00 80.06 92 SER A N 1
ATOM 751 C CA . SER A 1 92 ? 28.665 5.344 -42.057 1.00 80.06 92 SER A CA 1
ATOM 752 C C . SER A 1 92 ? 28.528 5.215 -43.572 1.00 80.06 92 SER A C 1
ATOM 754 O O . SER A 1 92 ? 29.398 5.705 -44.290 1.00 80.06 92 SER A O 1
ATOM 756 N N . HIS A 1 93 ? 27.409 4.682 -44.073 1.00 78.62 93 HIS A N 1
ATOM 757 C CA . HIS A 1 93 ? 27.161 4.599 -45.516 1.00 78.62 93 HIS A CA 1
ATOM 758 C C . HIS A 1 93 ? 27.135 5.979 -46.180 1.00 78.62 93 HIS A C 1
ATOM 760 O O . HIS A 1 93 ? 27.708 6.175 -47.253 1.00 78.62 93 HIS A O 1
ATOM 766 N N . ARG A 1 94 ? 26.528 6.980 -45.529 1.00 81.94 94 ARG A N 1
ATOM 767 C CA . ARG A 1 94 ? 26.557 8.363 -46.024 1.00 81.94 94 ARG A CA 1
ATOM 768 C C . ARG A 1 94 ? 27.991 8.897 -46.115 1.00 81.94 94 ARG A C 1
ATOM 770 O O . ARG A 1 94 ? 28.334 9.563 -47.093 1.00 81.94 94 ARG A O 1
ATOM 777 N N . PHE A 1 95 ? 28.828 8.612 -45.117 1.00 70.38 95 PHE A N 1
ATOM 778 C CA . PHE A 1 95 ? 30.235 9.013 -45.124 1.00 70.38 95 PHE A CA 1
ATOM 779 C C . PHE A 1 95 ? 31.039 8.327 -46.233 1.00 70.38 95 PHE A C 1
ATOM 781 O O . PHE A 1 95 ? 31.808 9.006 -46.913 1.00 70.38 95 PHE A O 1
ATOM 788 N N . GLU A 1 96 ? 30.833 7.032 -46.470 1.00 77.44 96 GLU A N 1
ATOM 789 C CA . GLU A 1 96 ? 31.481 6.287 -47.559 1.00 77.44 96 GLU A CA 1
ATOM 790 C C . GLU A 1 96 ? 31.137 6.874 -48.933 1.00 77.44 96 GLU A C 1
ATOM 792 O O . GLU A 1 96 ? 32.030 7.142 -49.740 1.00 77.44 96 GLU A O 1
ATOM 797 N N . VAL A 1 97 ? 29.856 7.172 -49.176 1.00 76.81 97 VAL A N 1
ATOM 798 C CA . VAL A 1 97 ? 29.394 7.789 -50.429 1.00 76.81 97 VAL A CA 1
ATOM 799 C C . VAL A 1 97 ? 30.053 9.155 -50.655 1.00 76.81 97 VAL A C 1
ATOM 801 O O . VAL A 1 97 ? 30.542 9.441 -51.753 1.00 76.81 97 VAL A O 1
ATOM 804 N N . TYR A 1 98 ? 30.128 10.007 -49.626 1.00 74.62 98 TYR A N 1
ATOM 805 C CA . TYR A 1 98 ? 30.811 11.301 -49.740 1.00 74.62 98 TYR A CA 1
ATOM 806 C C . TYR A 1 98 ? 32.329 11.176 -49.891 1.00 74.62 98 TYR A C 1
ATOM 808 O O . TYR A 1 98 ? 32.940 12.008 -50.572 1.00 74.62 98 TYR A O 1
ATOM 816 N N . ALA A 1 99 ? 32.940 10.151 -49.299 1.00 72.06 99 ALA A N 1
ATOM 817 C CA . ALA A 1 99 ? 34.359 9.870 -49.450 1.00 72.06 99 ALA A CA 1
ATOM 818 C C . ALA A 1 99 ? 34.709 9.443 -50.882 1.00 72.06 99 ALA A C 1
ATOM 820 O O . ALA A 1 99 ? 35.667 9.963 -51.460 1.00 72.06 99 ALA A O 1
ATOM 821 N N . VAL A 1 100 ? 33.904 8.567 -51.489 1.00 71.94 100 VAL A N 1
ATOM 822 C CA . VAL A 1 100 ? 34.065 8.141 -52.889 1.00 71.94 100 VAL A CA 1
ATOM 823 C C . VAL A 1 100 ? 33.854 9.318 -53.846 1.00 71.94 100 VAL A C 1
ATOM 825 O O . VAL A 1 100 ? 34.713 9.574 -54.691 1.00 71.94 100 VAL A O 1
ATOM 828 N N . LYS A 1 101 ? 32.784 10.109 -53.662 1.00 71.56 101 LYS A N 1
ATOM 829 C CA . LYS A 1 101 ? 32.490 11.286 -54.505 1.00 71.56 101 LYS A CA 1
ATOM 830 C C . LYS A 1 101 ? 33.615 12.332 -54.493 1.00 71.56 101 LYS A C 1
ATOM 832 O O . LYS A 1 101 ? 33.839 13.005 -55.493 1.00 71.56 101 LYS A O 1
ATOM 837 N N . ASN A 1 102 ? 34.340 12.464 -53.381 1.00 67.94 102 ASN A N 1
ATOM 838 C CA . ASN A 1 102 ? 35.446 13.417 -53.232 1.00 67.94 102 ASN A CA 1
ATOM 839 C C . ASN A 1 102 ? 36.827 12.865 -53.645 1.00 67.94 102 ASN A C 1
ATOM 841 O O . ASN A 1 102 ? 37.851 13.487 -53.344 1.00 67.94 102 ASN A O 1
ATOM 845 N N . GLY A 1 103 ? 36.872 11.734 -54.358 1.00 67.19 103 GLY A N 1
ATOM 846 C CA . GLY A 1 103 ? 38.115 11.163 -54.881 1.00 67.19 103 GLY A CA 1
ATOM 847 C C . GLY A 1 103 ? 38.910 10.360 -53.849 1.00 67.19 103 GLY A C 1
ATOM 848 O O . GLY A 1 103 ? 40.142 10.374 -53.885 1.00 67.19 103 GLY A O 1
ATOM 849 N N . GLY A 1 104 ? 38.214 9.692 -52.923 1.00 66.56 104 GLY A N 1
ATOM 850 C CA . GLY A 1 104 ? 38.773 8.748 -51.955 1.00 66.56 104 GLY A CA 1
ATOM 851 C C . GLY A 1 104 ? 38.835 9.269 -50.513 1.00 66.56 104 GLY A C 1
ATOM 852 O O . GLY A 1 104 ? 38.835 10.474 -50.244 1.00 66.56 104 GLY A O 1
ATOM 853 N N . TYR A 1 105 ? 38.948 8.332 -49.564 1.00 63.25 105 TYR A N 1
ATOM 854 C CA . TYR A 1 105 ? 38.914 8.586 -48.113 1.00 63.25 105 TYR A CA 1
ATOM 855 C C . TYR A 1 105 ? 39.922 9.644 -47.633 1.00 63.25 105 TYR A C 1
ATOM 857 O O . TYR A 1 105 ? 39.604 10.455 -46.763 1.00 63.25 105 TYR A O 1
ATOM 865 N N . LYS A 1 106 ? 41.125 9.677 -48.224 1.00 62.06 106 LYS A N 1
ATOM 866 C CA . LYS A 1 106 ? 42.208 10.591 -47.823 1.00 62.06 106 LYS A CA 1
ATOM 867 C C . LYS A 1 106 ? 41.867 12.062 -48.105 1.00 62.06 106 LYS A C 1
ATOM 869 O O . LYS A 1 106 ? 41.938 12.890 -47.200 1.00 62.06 106 LYS A O 1
ATOM 874 N N . LYS A 1 107 ? 41.405 12.377 -49.325 1.00 62.41 107 LYS A N 1
ATOM 875 C CA . LYS A 1 107 ? 41.031 13.748 -49.733 1.00 62.41 107 LYS A CA 1
ATOM 876 C C . LYS A 1 107 ? 39.744 14.226 -49.059 1.00 62.41 107 LYS A C 1
ATOM 878 O O . LYS A 1 107 ? 39.612 15.413 -48.770 1.00 62.41 107 LYS A O 1
ATOM 883 N N . PHE A 1 108 ? 38.807 13.315 -48.793 1.00 62.94 108 PHE A N 1
ATOM 884 C CA . PHE A 1 108 ? 37.586 13.621 -48.050 1.00 62.94 108 PHE A CA 1
ATOM 885 C C . PHE A 1 108 ? 37.877 14.002 -46.595 1.00 62.94 108 PHE A C 1
ATOM 887 O O . PHE A 1 108 ? 37.456 15.071 -46.157 1.00 62.94 108 PHE A O 1
ATOM 894 N N . ARG A 1 109 ? 38.662 13.188 -45.872 1.00 65.31 109 ARG A N 1
ATOM 895 C CA . ARG A 1 109 ? 39.036 13.451 -44.472 1.00 65.31 109 ARG A CA 1
ATOM 896 C C . ARG A 1 109 ? 39.775 14.781 -44.316 1.00 65.31 109 ARG A C 1
ATOM 898 O O . ARG A 1 109 ? 39.481 15.535 -43.396 1.00 65.31 109 ARG A O 1
ATOM 905 N N . GLU A 1 110 ? 40.688 15.095 -45.233 1.00 64.81 110 GLU A N 1
ATOM 906 C CA . GLU A 1 110 ? 41.423 16.366 -45.229 1.00 64.81 110 GLU A CA 1
ATOM 907 C C . GLU A 1 110 ? 40.526 17.589 -45.481 1.00 64.81 110 GLU A C 1
ATOM 909 O O . GLU A 1 110 ? 40.809 18.662 -44.954 1.00 64.81 110 GLU A O 1
ATOM 914 N N . LYS A 1 111 ? 39.449 17.454 -46.268 1.00 60.78 111 LYS A N 1
ATOM 915 C CA . LYS A 1 111 ? 38.502 18.545 -46.563 1.00 60.78 111 LYS A CA 1
ATOM 916 C C . LYS A 1 111 ? 37.409 18.696 -45.502 1.00 60.78 111 LYS A C 1
ATOM 918 O O . LYS A 1 111 ? 37.011 19.822 -45.222 1.00 60.78 111 LYS A O 1
ATOM 923 N N . MET A 1 112 ? 36.961 17.595 -44.891 1.00 59.62 112 MET A N 1
ATOM 924 C CA . MET A 1 112 ? 35.849 17.566 -43.929 1.00 59.62 112 MET A CA 1
ATOM 925 C C . MET A 1 112 ? 36.117 18.408 -42.673 1.00 59.62 112 MET A C 1
ATOM 927 O O . MET A 1 112 ? 35.209 19.052 -42.161 1.00 59.62 112 MET A O 1
ATOM 931 N N . PHE A 1 113 ? 37.367 18.452 -42.207 1.00 56.88 113 PHE A N 1
ATOM 932 C CA . PHE A 1 113 ? 37.766 19.250 -41.039 1.00 56.88 113 PHE A CA 1
ATOM 933 C C . PHE A 1 113 ? 38.322 20.638 -41.398 1.00 56.88 113 PHE A C 1
ATOM 935 O O . PHE A 1 113 ? 38.630 21.421 -40.505 1.00 56.88 113 PHE A O 1
ATOM 942 N N . LYS A 1 114 ? 38.452 20.967 -42.694 1.00 56.38 114 LYS A N 1
ATOM 943 C CA . LYS A 1 114 ? 38.964 22.269 -43.168 1.00 56.38 114 LYS A CA 1
ATOM 944 C C . LYS A 1 114 ? 37.872 23.305 -43.445 1.00 56.38 114 LYS A C 1
ATOM 946 O O . LYS A 1 114 ? 38.193 24.448 -43.760 1.00 56.38 114 LYS A O 1
ATOM 951 N N . THR A 1 115 ? 36.593 22.967 -43.303 1.00 53.09 115 THR A N 1
ATOM 952 C CA . THR A 1 115 ? 35.504 23.947 -43.415 1.00 53.09 115 THR A CA 1
ATOM 953 C C . THR A 1 115 ? 35.133 24.525 -42.057 1.00 53.09 115 THR A C 1
ATOM 955 O O . THR A 1 115 ? 34.091 24.219 -41.488 1.00 53.09 115 THR A O 1
ATOM 958 N N . HIS A 1 116 ? 35.980 25.434 -41.585 1.00 48.62 116 HIS A N 1
ATOM 959 C CA . HIS A 1 116 ? 35.517 26.588 -40.825 1.00 48.62 116 HIS A CA 1
ATOM 960 C C . HIS A 1 116 ? 36.196 27.828 -41.412 1.00 48.62 116 HIS A C 1
ATOM 962 O O . HIS A 1 116 ? 37.137 28.382 -40.853 1.00 48.62 116 HIS A O 1
ATOM 968 N N . LYS A 1 117 ? 35.744 28.255 -42.601 1.00 45.78 117 LYS A N 1
ATOM 969 C CA . LYS A 1 117 ? 35.920 29.661 -42.968 1.00 45.78 117 LYS A CA 1
ATOM 970 C C . LYS A 1 117 ? 34.952 30.436 -42.084 1.00 45.78 117 LYS A C 1
ATOM 972 O O . LYS A 1 117 ? 33.787 30.592 -42.431 1.00 45.78 117 LYS A O 1
ATOM 977 N N . VAL A 1 118 ? 35.435 30.864 -40.920 1.00 44.50 118 VAL A N 1
ATOM 978 C CA . VAL A 1 118 ? 34.853 32.017 -40.234 1.00 44.50 118 VAL A CA 1
ATOM 979 C C . VAL A 1 118 ? 34.836 33.142 -41.267 1.00 44.50 118 VAL A C 1
ATOM 981 O O . VAL A 1 118 ? 35.860 33.423 -41.894 1.00 44.50 118 VAL A O 1
ATOM 984 N N . MET A 1 119 ? 33.665 33.723 -41.510 1.00 38.84 119 MET A N 1
ATOM 985 C CA . MET A 1 119 ? 33.505 34.890 -42.371 1.00 38.84 119 MET A CA 1
ATOM 986 C C . MET A 1 119 ? 34.207 36.078 -41.705 1.00 38.84 119 MET A C 1
ATOM 988 O O . MET A 1 119 ? 33.613 36.797 -40.911 1.00 38.84 119 MET A 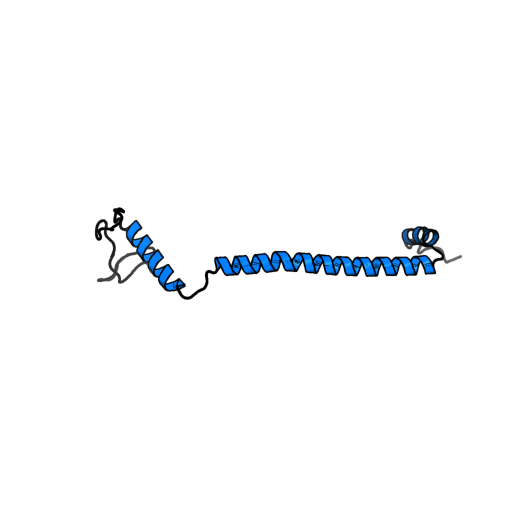O 1
ATOM 992 N N . GLY A 1 120 ? 35.498 36.238 -41.977 1.00 42.03 120 GLY A N 1
ATOM 993 C CA . GLY A 1 120 ? 36.318 37.338 -41.487 1.00 42.03 120 GLY A CA 1
ATOM 994 C C . GLY A 1 120 ? 36.843 38.175 -42.643 1.00 42.03 120 GLY A C 1
ATOM 995 O O . GLY A 1 120 ? 37.962 37.939 -43.074 1.00 42.03 120 GLY A O 1
ATOM 996 N N . HIS A 1 121 ? 36.014 39.087 -43.165 1.00 37.50 121 HIS A N 1
ATOM 997 C CA . HIS A 1 121 ? 36.333 40.500 -43.450 1.00 37.50 121 HIS A CA 1
ATOM 998 C C . HIS A 1 121 ? 35.166 41.142 -44.223 1.00 37.50 121 HIS A C 1
ATOM 1000 O O . HIS A 1 121 ? 34.909 40.791 -45.371 1.00 37.50 121 HIS A O 1
ATOM 1006 N N . ILE A 1 122 ? 34.470 42.100 -43.601 1.00 42.88 122 ILE A N 1
ATOM 1007 C CA . ILE A 1 122 ? 33.369 42.880 -44.205 1.00 42.88 122 ILE A CA 1
ATOM 1008 C C . ILE A 1 122 ? 33.866 44.260 -44.693 1.00 42.88 122 ILE A C 1
ATOM 1010 O O . ILE A 1 122 ? 33.076 45.171 -44.902 1.00 42.88 122 ILE A O 1
ATOM 1014 N N . HIS A 1 123 ? 35.174 44.470 -44.858 1.00 41.03 123 HIS A N 1
ATOM 1015 C CA . HIS A 1 123 ? 35.726 45.745 -45.335 1.00 41.03 123 HIS A CA 1
ATOM 1016 C C . HIS A 1 123 ? 36.913 45.494 -46.259 1.00 41.03 123 HIS A C 1
ATOM 1018 O O . HIS A 1 123 ? 37.930 44.954 -45.823 1.00 41.03 123 HIS A O 1
ATOM 1024 N N . GLY A 1 124 ? 36.765 45.879 -47.528 1.00 40.66 124 GLY A N 1
ATOM 1025 C CA . GLY A 1 124 ? 37.834 45.792 -48.523 1.00 40.66 124 GLY A CA 1
ATOM 1026 C C . GLY A 1 124 ? 37.392 45.744 -49.988 1.00 40.66 124 GLY A C 1
ATOM 1027 O O . GLY A 1 124 ? 38.150 45.242 -50.808 1.00 40.66 124 GLY A O 1
ATOM 1028 N N . GLN A 1 125 ? 36.192 46.221 -50.336 1.00 40.44 125 GLN A N 1
ATOM 1029 C CA . GLN A 1 125 ? 35.793 46.422 -51.735 1.00 40.44 125 GLN A CA 1
ATOM 1030 C C . GLN A 1 125 ? 35.372 47.870 -51.977 1.00 40.44 125 GLN A C 1
ATOM 1032 O O . GLN A 1 125 ? 34.209 48.117 -52.246 1.00 40.44 125 GLN A O 1
ATOM 1037 N N . TYR A 1 126 ? 36.316 48.805 -51.839 1.00 41.41 126 TYR A N 1
ATOM 1038 C CA . TYR A 1 126 ? 36.294 50.113 -52.505 1.00 41.41 126 TYR A CA 1
ATOM 1039 C C . TYR A 1 126 ? 37.737 50.618 -52.635 1.00 41.41 126 TYR A C 1
ATOM 1041 O O . TYR A 1 126 ? 38.310 51.160 -51.690 1.00 41.41 126 TYR A O 1
ATOM 1049 N N . SER A 1 127 ? 38.333 50.386 -53.800 1.00 38.78 127 SER A N 1
ATOM 1050 C CA . SER A 1 127 ? 39.371 51.203 -54.443 1.00 38.78 127 SER A CA 1
ATOM 1051 C C . SER A 1 127 ? 39.396 50.830 -55.915 1.00 38.78 127 SER A C 1
ATOM 1053 O O . SER A 1 127 ? 39.355 49.609 -56.189 1.00 38.78 127 SER A O 1
#

Sequence (127 aa):
LDVPEGKYFNPYFDHMIIGMPPQLYDGMIEYDDGTPASAPQMAHDVSEYLMFISRCKVPDKKVIMMEILFLCMTFYPISYLYTKYHFVNILSHRFEVYAVKNGGYKKFREKMFKTHKVMGHIHGQYS

Radius of gyration: 38.45 Å; chains: 1; bounding box: 67×71×83 Å